Protein AF-A0A6L7N3T5-F1 (afdb_monomer)

Mean predicted aligned error: 6.21 Å

Sequence (125 aa):
MAGFTLLELLAALTIVAIVAAVAVPWYRDYMATAREGALGKRIAAMAIFQEETRLRTGSYGAGSWDPAAGEESLAAAIGWQPATDDGATFVVTAEADAWTVIATDASGATLCRVLPANDPCTQGE

Structure (mmCIF, N/CA/C/O backbone):
data_AF-A0A6L7N3T5-F1
#
_entry.id   AF-A0A6L7N3T5-F1
#
loop_
_atom_site.group_PDB
_atom_site.id
_atom_site.type_symbol
_atom_site.label_atom_id
_atom_site.label_alt_id
_atom_site.label_comp_id
_atom_site.label_asym_id
_atom_site.label_entity_id
_atom_site.label_seq_id
_atom_site.pdbx_PDB_ins_code
_atom_site.Cartn_x
_atom_site.Cartn_y
_atom_site.Cartn_z
_atom_site.occupancy
_atom_site.B_iso_or_equiv
_atom_site.auth_seq_id
_atom_site.auth_comp_id
_atom_site.auth_asym_id
_atom_site.auth_atom_id
_atom_site.pdbx_PDB_model_num
ATOM 1 N N . MET A 1 1 ? 35.670 17.271 -38.958 1.00 49.81 1 MET A N 1
ATOM 2 C CA . MET A 1 1 ? 34.666 16.836 -37.967 1.00 49.81 1 MET A CA 1
ATOM 3 C C . MET A 1 1 ? 34.358 15.380 -38.259 1.00 49.81 1 MET A C 1
ATOM 5 O O . MET A 1 1 ? 33.806 15.104 -39.314 1.00 49.81 1 MET A O 1
ATOM 9 N N . ALA A 1 2 ? 34.831 14.460 -37.417 1.00 65.00 2 ALA A N 1
ATOM 10 C CA . ALA A 1 2 ? 34.505 13.044 -37.553 1.00 65.00 2 ALA A CA 1
ATOM 11 C C . ALA A 1 2 ? 33.047 12.863 -37.114 1.00 65.00 2 ALA A C 1
ATOM 13 O O . ALA A 1 2 ? 32.716 13.111 -35.957 1.00 65.00 2 ALA A O 1
ATOM 14 N N . GLY A 1 3 ? 32.171 12.559 -38.068 1.00 71.31 3 GLY A N 1
ATOM 15 C CA . GLY A 1 3 ? 30.776 12.234 -37.802 1.00 71.31 3 GLY A CA 1
ATOM 16 C C . GLY A 1 3 ? 30.649 10.760 -37.433 1.00 71.31 3 GLY A C 1
ATOM 17 O O . GLY A 1 3 ? 31.343 9.924 -38.008 1.00 71.31 3 GLY A O 1
ATOM 18 N N . PHE A 1 4 ? 29.769 10.463 -36.479 1.00 78.12 4 PHE A N 1
ATOM 19 C CA . PHE A 1 4 ? 29.388 9.102 -36.105 1.00 78.12 4 PHE A CA 1
ATOM 20 C C . PHE A 1 4 ? 28.865 8.353 -37.337 1.00 78.12 4 PHE A C 1
ATOM 22 O O . PHE A 1 4 ? 28.083 8.912 -38.114 1.00 78.12 4 PHE A O 1
ATOM 29 N N . THR A 1 5 ? 29.284 7.105 -37.540 1.00 90.44 5 THR A N 1
ATOM 30 C CA . THR A 1 5 ? 28.771 6.304 -38.657 1.00 90.44 5 THR A CA 1
ATOM 31 C C . THR A 1 5 ? 27.378 5.755 -38.333 1.00 90.44 5 THR A C 1
ATOM 33 O O . THR A 1 5 ? 27.038 5.498 -37.177 1.00 90.44 5 THR A O 1
ATOM 36 N N . LEU A 1 6 ? 26.550 5.528 -39.361 1.00 90.50 6 LEU A N 1
ATOM 37 C CA . LEU A 1 6 ? 25.236 4.887 -39.187 1.00 90.50 6 LEU A CA 1
ATOM 38 C C . LEU A 1 6 ? 25.354 3.484 -38.569 1.00 90.50 6 LEU A C 1
ATOM 40 O O . LEU A 1 6 ? 24.482 3.060 -37.813 1.00 90.50 6 LEU A O 1
ATOM 44 N N . LEU A 1 7 ? 26.445 2.778 -38.871 1.00 90.50 7 LEU A N 1
ATOM 45 C CA . LEU A 1 7 ? 26.697 1.434 -38.363 1.00 90.50 7 LEU A CA 1
ATOM 46 C C . LEU A 1 7 ? 27.038 1.439 -36.866 1.00 90.50 7 LEU A C 1
ATOM 48 O O . LEU A 1 7 ? 26.541 0.588 -36.133 1.00 90.50 7 LEU A O 1
ATOM 52 N N . GLU A 1 8 ? 27.814 2.418 -36.393 1.00 91.69 8 GLU A N 1
ATOM 53 C CA . GLU A 1 8 ? 28.091 2.576 -34.959 1.00 91.69 8 GLU A CA 1
ATOM 54 C C . GLU A 1 8 ? 26.820 2.882 -34.166 1.00 91.69 8 GLU A C 1
ATOM 56 O O . GLU A 1 8 ? 26.611 2.305 -33.098 1.00 91.69 8 GLU A O 1
ATOM 61 N N . LEU A 1 9 ? 25.939 3.740 -34.693 1.00 91.75 9 LEU A N 1
ATOM 62 C CA . LEU A 1 9 ? 24.666 4.041 -34.037 1.00 91.75 9 LEU A CA 1
ATOM 63 C C . LEU A 1 9 ? 23.776 2.794 -33.947 1.00 91.75 9 LEU A C 1
ATOM 65 O O . LEU A 1 9 ? 23.174 2.539 -32.906 1.00 91.75 9 LEU A O 1
ATOM 69 N N . LEU A 1 10 ? 23.719 1.994 -35.015 1.00 93.75 10 LEU A N 1
ATOM 70 C CA . LEU A 1 10 ? 22.919 0.772 -35.051 1.00 93.75 10 LEU A CA 1
ATOM 71 C C . LEU A 1 10 ? 23.457 -0.298 -34.089 1.00 93.75 10 LEU A C 1
ATOM 73 O O . LEU A 1 10 ? 22.672 -0.928 -33.376 1.00 93.75 10 LEU A O 1
ATOM 77 N N . ALA A 1 11 ? 24.779 -0.474 -34.013 1.00 93.44 11 ALA A N 1
ATOM 78 C CA . ALA A 1 11 ? 25.396 -1.393 -33.060 1.00 93.44 11 ALA A CA 1
ATOM 79 C C . ALA A 1 11 ? 25.134 -0.959 -31.607 1.00 93.44 11 ALA A C 1
ATOM 81 O O 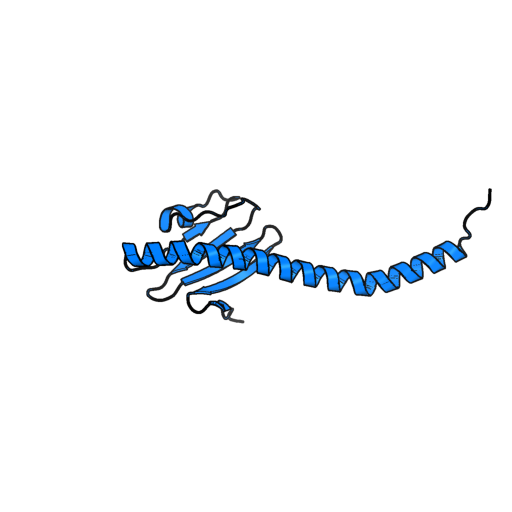. ALA A 1 11 ? 24.704 -1.775 -30.789 1.00 93.44 11 ALA A O 1
ATOM 82 N N . ALA A 1 12 ? 25.307 0.330 -31.296 1.00 95.00 12 ALA A N 1
ATOM 83 C CA . ALA A 1 12 ? 25.025 0.875 -29.969 1.00 95.00 12 ALA A CA 1
ATOM 84 C C . ALA A 1 12 ? 23.546 0.712 -29.577 1.00 95.00 12 ALA A C 1
ATOM 86 O O . ALA A 1 12 ? 23.246 0.240 -28.480 1.00 95.00 12 ALA A O 1
ATOM 87 N N . LEU A 1 13 ? 22.616 1.031 -30.484 1.00 94.44 13 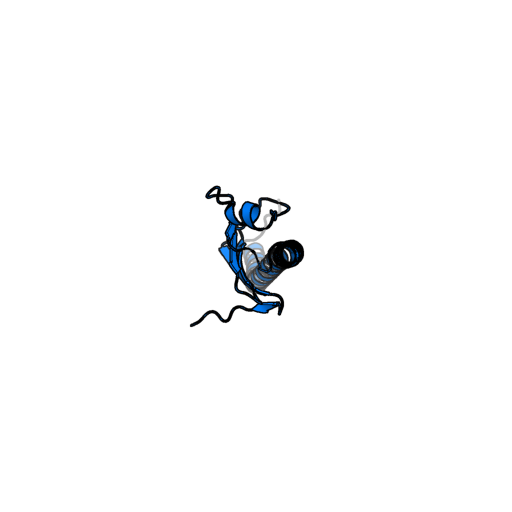LEU A N 1
ATOM 88 C CA . LEU A 1 13 ? 21.181 0.873 -30.245 1.00 94.44 13 LEU A CA 1
ATOM 89 C C . LEU A 1 13 ? 20.802 -0.590 -30.004 1.00 94.44 13 LEU A C 1
ATOM 91 O O . LEU A 1 13 ? 19.998 -0.875 -29.122 1.00 94.44 13 LEU A O 1
ATOM 95 N N . THR A 1 14 ? 21.400 -1.516 -30.756 1.00 96.62 14 THR A N 1
ATOM 96 C CA . THR A 1 14 ? 21.141 -2.953 -30.595 1.00 96.62 14 THR A CA 1
ATOM 97 C C . THR A 1 14 ? 21.526 -3.427 -29.195 1.00 96.62 14 THR A C 1
ATOM 99 O O . THR A 1 14 ? 20.756 -4.134 -28.549 1.00 96.62 14 THR A O 1
ATOM 102 N N . ILE A 1 15 ? 22.681 -2.988 -28.685 1.00 96.69 15 ILE A N 1
ATOM 103 C CA . ILE A 1 15 ? 23.123 -3.321 -27.325 1.00 96.69 15 ILE A CA 1
ATOM 104 C C . ILE A 1 15 ? 22.147 -2.749 -26.288 1.00 96.69 15 ILE A C 1
ATOM 106 O O . ILE A 1 15 ? 21.709 -3.471 -25.392 1.00 96.69 15 ILE A O 1
ATOM 110 N N . VAL A 1 16 ? 21.755 -1.477 -26.428 1.00 96.44 16 VAL A N 1
ATOM 111 C CA . VAL A 1 16 ? 20.791 -0.837 -25.517 1.00 96.44 16 VAL A CA 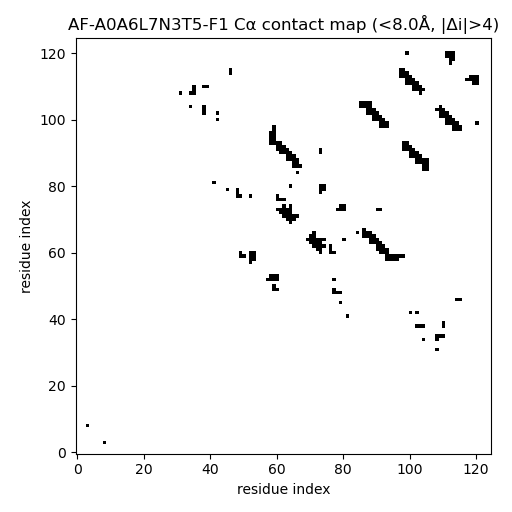1
ATOM 112 C C . VAL A 1 16 ? 19.441 -1.553 -25.543 1.00 96.44 16 VAL A C 1
ATOM 114 O O . VAL A 1 16 ? 18.857 -1.767 -24.485 1.00 96.44 16 VAL A O 1
ATOM 117 N N . ALA A 1 17 ? 18.962 -1.975 -26.715 1.00 96.44 17 ALA A N 1
ATOM 118 C CA . ALA A 1 17 ? 17.696 -2.690 -26.851 1.00 96.44 17 ALA A CA 1
ATOM 119 C C . ALA A 1 17 ? 17.710 -4.036 -26.109 1.00 96.44 17 ALA A C 1
ATOM 121 O O . ALA A 1 17 ? 16.756 -4.350 -25.398 1.00 96.44 17 ALA A O 1
ATOM 122 N N . ILE A 1 18 ? 18.804 -4.799 -26.215 1.00 96.50 18 ILE A N 1
ATOM 123 C CA . ILE A 1 18 ? 18.965 -6.078 -25.505 1.00 96.50 18 ILE A CA 1
ATOM 124 C C . ILE A 1 18 ? 18.967 -5.856 -23.987 1.00 96.50 18 ILE A C 1
ATOM 126 O O . ILE A 1 18 ? 18.269 -6.562 -23.260 1.00 96.50 18 ILE A O 1
ATOM 130 N N . VAL A 1 19 ? 19.705 -4.852 -23.501 1.00 96.94 19 VAL A N 1
ATOM 131 C CA . VAL A 1 19 ? 19.744 -4.526 -22.066 1.00 96.94 19 VAL A CA 1
ATOM 132 C C . VAL A 1 19 ? 18.372 -4.065 -21.573 1.00 96.94 19 VAL A C 1
ATOM 134 O O . VAL A 1 19 ? 17.897 -4.540 -20.542 1.00 96.94 19 VAL A O 1
ATOM 137 N N . ALA A 1 20 ? 17.703 -3.179 -22.314 1.00 95.25 20 ALA A N 1
ATOM 138 C CA . ALA A 1 20 ? 16.391 -2.653 -21.951 1.00 95.25 20 ALA A CA 1
ATOM 139 C C . ALA A 1 20 ? 15.325 -3.756 -21.875 1.00 95.25 20 ALA A C 1
ATOM 141 O O . ALA A 1 20 ? 14.485 -3.723 -20.977 1.00 95.25 20 ALA A O 1
ATOM 142 N N . ALA A 1 21 ? 15.391 -4.757 -22.759 1.00 95.00 21 ALA A N 1
ATOM 143 C CA . ALA A 1 21 ? 14.459 -5.882 -22.761 1.00 95.00 21 ALA A CA 1
ATOM 144 C C . ALA A 1 21 ? 14.455 -6.664 -21.434 1.00 95.00 21 ALA A C 1
ATOM 146 O O . ALA A 1 21 ? 13.404 -7.145 -21.019 1.00 95.00 21 ALA A O 1
ATOM 147 N N . VAL A 1 22 ? 15.599 -6.753 -20.746 1.00 94.25 22 VAL A N 1
ATOM 148 C CA . VAL A 1 22 ? 15.716 -7.425 -19.438 1.00 94.25 22 VAL A CA 1
ATOM 149 C C . VAL A 1 22 ? 15.538 -6.443 -18.277 1.00 94.25 22 VAL A C 1
ATOM 151 O O . VAL A 1 22 ? 14.876 -6.755 -17.290 1.00 94.25 22 VAL A O 1
ATOM 154 N N . ALA A 1 23 ? 16.099 -5.239 -18.386 1.00 92.75 23 ALA A N 1
ATOM 155 C CA . ALA A 1 23 ? 16.095 -4.264 -17.299 1.00 92.75 23 ALA A CA 1
ATOM 156 C C . ALA A 1 23 ? 14.694 -3.707 -16.994 1.00 92.75 23 ALA A C 1
ATOM 158 O O . ALA A 1 23 ? 14.358 -3.495 -15.831 1.00 92.75 23 ALA A O 1
ATOM 159 N N . VAL A 1 24 ? 13.867 -3.479 -18.021 1.00 92.06 24 VAL A N 1
ATOM 160 C CA . VAL A 1 24 ? 12.526 -2.897 -17.856 1.00 92.06 24 VAL A CA 1
ATOM 161 C C . VAL A 1 24 ? 11.580 -3.784 -17.034 1.00 92.06 24 VAL A C 1
ATOM 163 O O . VAL A 1 24 ? 11.010 -3.255 -16.078 1.00 92.06 24 VAL A O 1
ATOM 166 N N . PRO A 1 25 ? 11.371 -5.083 -17.342 1.00 91.88 25 PRO A N 1
ATOM 167 C CA . PRO A 1 25 ? 10.496 -5.923 -16.522 1.00 91.88 25 PRO A CA 1
ATOM 168 C C . PRO A 1 25 ? 11.015 -6.046 -15.084 1.00 91.88 25 PRO A C 1
ATOM 170 O O . PRO A 1 25 ? 10.251 -5.841 -14.149 1.00 91.88 25 PRO A O 1
ATOM 173 N N . TRP A 1 26 ? 12.326 -6.230 -14.899 1.00 92.69 26 TRP A N 1
ATOM 17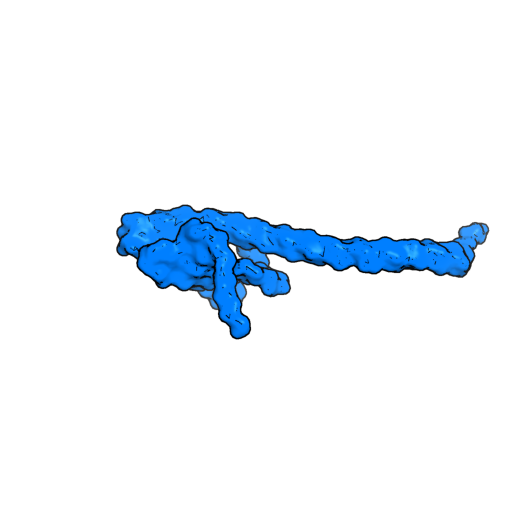4 C CA . TRP A 1 26 ? 12.919 -6.337 -13.563 1.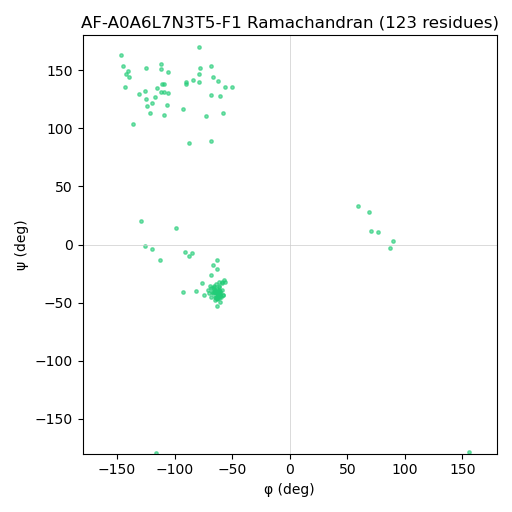00 92.69 26 TRP A CA 1
ATOM 175 C C . TRP A 1 26 ? 12.698 -5.084 -12.704 1.00 92.69 26 TRP A C 1
ATOM 177 O O . TRP A 1 26 ? 12.338 -5.172 -11.530 1.00 92.69 26 TRP A O 1
ATOM 187 N N . TYR A 1 27 ? 12.862 -3.899 -13.293 1.00 91.50 27 TYR A N 1
ATOM 188 C CA . TYR A 1 27 ? 12.611 -2.644 -12.593 1.00 91.50 27 TYR A CA 1
ATOM 189 C C . TYR A 1 27 ? 11.132 -2.460 -12.219 1.00 91.50 27 TYR A C 1
ATOM 191 O O . TYR A 1 27 ? 10.831 -1.931 -11.148 1.00 91.50 27 TYR A O 1
ATOM 199 N N . ARG A 1 28 ? 10.202 -2.904 -13.078 1.00 89.81 28 ARG A N 1
ATOM 200 C CA . ARG A 1 28 ? 8.758 -2.855 -12.791 1.00 89.81 28 ARG A CA 1
ATOM 201 C C . ARG A 1 28 ? 8.401 -3.732 -11.594 1.00 89.81 28 ARG A C 1
ATOM 203 O O . ARG A 1 28 ? 7.712 -3.249 -10.699 1.00 89.81 28 ARG A O 1
ATOM 210 N N . ASP A 1 29 ? 8.928 -4.951 -11.542 1.00 88.25 29 ASP A N 1
ATOM 211 C CA . ASP A 1 29 ? 8.688 -5.885 -10.435 1.00 88.25 29 ASP A CA 1
ATOM 212 C C . ASP A 1 29 ? 9.267 -5.356 -9.114 1.00 88.25 29 ASP A C 1
ATOM 214 O O . ASP A 1 29 ? 8.622 -5.412 -8.062 1.00 88.25 29 ASP A O 1
ATOM 218 N N . TYR A 1 30 ? 10.465 -4.760 -9.170 1.00 90.12 30 TYR A N 1
ATOM 219 C CA . TYR A 1 30 ? 11.069 -4.098 -8.014 1.00 90.12 30 TYR A CA 1
ATOM 220 C C . TYR A 1 30 ? 10.195 -2.949 -7.495 1.00 90.12 30 TYR A C 1
ATOM 222 O O . TYR A 1 30 ? 9.957 -2.842 -6.291 1.00 90.12 30 TYR A O 1
ATOM 230 N N . MET A 1 31 ? 9.678 -2.105 -8.392 1.00 91.81 31 MET A N 1
ATOM 231 C CA . MET A 1 31 ? 8.798 -1.000 -8.011 1.00 91.81 31 MET A CA 1
ATOM 232 C C . MET A 1 31 ? 7.459 -1.478 -7.446 1.00 91.81 31 MET A C 1
ATOM 234 O O . MET A 1 31 ? 6.979 -0.884 -6.481 1.00 91.81 31 MET A O 1
ATOM 238 N N . ALA A 1 32 ? 6.880 -2.553 -7.985 1.00 89.69 32 ALA A N 1
ATOM 239 C CA . ALA A 1 32 ? 5.673 -3.164 -7.430 1.00 89.69 32 ALA A CA 1
ATOM 240 C C . ALA A 1 32 ? 5.908 -3.646 -5.988 1.00 89.69 32 ALA A C 1
ATOM 242 O O . ALA A 1 32 ? 5.190 -3.247 -5.073 1.00 89.69 32 ALA A O 1
ATOM 243 N N . THR A 1 33 ? 6.999 -4.383 -5.761 1.00 90.25 33 THR A N 1
ATOM 244 C CA . THR A 1 33 ? 7.381 -4.865 -4.422 1.00 90.25 33 THR A CA 1
ATOM 245 C C . THR A 1 33 ? 7.632 -3.707 -3.449 1.00 90.25 33 THR A C 1
ATOM 247 O O . THR A 1 33 ? 7.238 -3.759 -2.283 1.00 90.25 33 THR A O 1
ATOM 250 N N . ALA A 1 34 ? 8.274 -2.629 -3.910 1.00 91.31 34 ALA A N 1
ATOM 251 C CA . ALA A 1 34 ? 8.527 -1.448 -3.089 1.00 91.31 34 ALA A CA 1
ATOM 252 C C . ALA A 1 34 ? 7.226 -0.734 -2.675 1.00 91.31 34 ALA A C 1
ATOM 254 O O . ALA A 1 34 ? 7.109 -0.309 -1.522 1.00 91.31 34 ALA A O 1
ATOM 255 N N . ARG A 1 35 ? 6.246 -0.633 -3.585 1.00 91.44 35 ARG A N 1
ATOM 256 C CA . ARG A 1 35 ? 4.914 -0.060 -3.317 1.00 91.44 35 ARG A CA 1
ATOM 257 C C . ARG A 1 35 ? 4.138 -0.898 -2.309 1.00 91.44 35 ARG A C 1
ATOM 259 O O . ARG A 1 35 ? 3.663 -0.357 -1.312 1.00 91.44 35 ARG A O 1
ATOM 266 N N . GLU A 1 36 ? 4.102 -2.216 -2.490 1.00 91.75 36 GLU A N 1
ATOM 267 C CA . GLU A 1 36 ? 3.506 -3.132 -1.511 1.00 91.75 36 GLU A CA 1
ATOM 268 C C . GLU A 1 36 ? 4.180 -3.009 -0.139 1.00 91.75 36 GLU A C 1
ATOM 270 O O . GLU A 1 36 ? 3.507 -2.908 0.884 1.00 91.75 36 GLU A O 1
ATOM 275 N N . GLY A 1 37 ? 5.513 -2.931 -0.095 1.00 92.25 37 GLY A N 1
ATOM 276 C CA . GLY A 1 37 ? 6.253 -2.714 1.148 1.00 92.25 37 GLY A CA 1
ATOM 277 C C . GLY A 1 37 ? 5.914 -1.383 1.831 1.00 92.25 37 GLY A C 1
ATOM 278 O O . GLY A 1 37 ? 5.853 -1.317 3.061 1.00 92.25 37 GLY A O 1
ATOM 279 N N . ALA A 1 38 ? 5.667 -0.321 1.060 1.00 92.44 38 ALA A N 1
ATOM 280 C CA . ALA A 1 38 ? 5.235 0.970 1.590 1.00 92.44 38 ALA A CA 1
ATOM 281 C C . ALA A 1 38 ? 3.815 0.905 2.180 1.00 92.44 38 ALA A C 1
ATOM 283 O O . ALA A 1 38 ? 3.603 1.368 3.304 1.00 92.44 38 ALA A O 1
ATOM 284 N N . LEU A 1 39 ? 2.867 0.272 1.478 1.00 93.50 39 LEU A N 1
ATOM 285 C CA . LEU A 1 39 ? 1.510 0.037 1.983 1.00 93.50 39 LEU A CA 1
ATOM 286 C C . LEU A 1 39 ? 1.528 -0.835 3.246 1.00 93.50 39 LEU A C 1
ATOM 288 O O . LEU A 1 39 ? 0.894 -0.495 4.244 1.00 93.50 39 LEU A O 1
ATOM 292 N N . GLY A 1 40 ? 2.330 -1.902 3.254 1.00 93.38 40 GLY A N 1
ATOM 293 C CA . GLY A 1 40 ? 2.474 -2.803 4.398 1.00 93.38 40 GLY A CA 1
ATOM 294 C C . GLY A 1 40 ? 2.963 -2.094 5.662 1.00 93.38 40 GLY A C 1
ATOM 295 O O . GLY A 1 40 ? 2.439 -2.338 6.747 1.00 93.38 40 GLY A O 1
ATOM 296 N N . LYS A 1 41 ? 3.903 -1.146 5.542 1.00 93.00 41 LYS A N 1
ATOM 297 C CA . LYS A 1 41 ? 4.356 -0.322 6.680 1.00 93.00 41 LYS A CA 1
ATOM 298 C C . LYS A 1 41 ? 3.236 0.543 7.261 1.00 93.00 41 LYS A C 1
ATOM 300 O O . LYS A 1 41 ? 3.161 0.706 8.476 1.00 93.00 41 LYS A O 1
ATOM 305 N N . ARG A 1 42 ? 2.363 1.089 6.410 1.00 93.00 42 ARG A N 1
ATOM 306 C CA . ARG A 1 42 ? 1.221 1.917 6.836 1.00 93.00 42 ARG A CA 1
ATOM 307 C C . ARG A 1 42 ? 0.161 1.077 7.537 1.00 93.00 42 ARG A C 1
ATOM 309 O O . ARG A 1 42 ? -0.328 1.486 8.584 1.00 93.00 42 ARG A O 1
ATOM 316 N N . ILE A 1 43 ? -0.122 -0.114 7.011 1.00 94.06 43 ILE A N 1
ATOM 317 C CA . ILE A 1 43 ? -1.006 -1.096 7.651 1.00 94.06 43 ILE A CA 1
ATOM 318 C C . ILE A 1 43 ? -0.449 -1.516 9.020 1.00 94.06 43 ILE A C 1
ATOM 320 O O . ILE A 1 43 ? -1.182 -1.530 10.006 1.00 94.06 43 ILE A O 1
ATOM 324 N N . ALA A 1 44 ? 0.855 -1.787 9.116 1.00 93.31 44 ALA A N 1
ATOM 325 C CA . ALA A 1 44 ? 1.493 -2.128 10.387 1.00 93.31 44 ALA A CA 1
ATOM 326 C C . ALA A 1 44 ? 1.395 -0.986 11.415 1.00 93.31 44 ALA A C 1
ATOM 328 O O . ALA A 1 44 ? 1.132 -1.237 12.588 1.00 93.31 44 ALA A O 1
ATOM 329 N N . ALA A 1 45 ? 1.550 0.270 10.983 1.00 93.00 45 ALA A N 1
ATOM 330 C CA . ALA A 1 45 ? 1.331 1.425 11.852 1.00 93.00 45 ALA A CA 1
ATOM 331 C C . ALA A 1 45 ? -0.141 1.548 12.292 1.00 93.00 45 ALA A C 1
ATOM 333 O O . ALA A 1 45 ? -0.408 1.839 13.455 1.00 93.00 45 ALA A O 1
ATOM 334 N N . MET A 1 46 ? -1.093 1.283 11.390 1.00 94.56 46 MET A N 1
ATOM 335 C CA . MET A 1 46 ? -2.533 1.289 11.677 1.00 94.56 46 MET A CA 1
ATOM 336 C C . MET A 1 46 ? -2.928 0.250 12.735 1.00 94.56 46 MET A C 1
ATOM 338 O O . MET A 1 46 ? -3.820 0.512 13.539 1.00 94.56 46 MET A O 1
ATOM 342 N N . ALA A 1 47 ? -2.238 -0.893 12.790 1.00 94.38 47 ALA A N 1
ATOM 343 C CA . ALA A 1 47 ? -2.522 -1.951 13.759 1.00 94.38 47 ALA A CA 1
ATOM 344 C C . ALA A 1 47 ? -2.465 -1.476 15.219 1.00 94.38 47 ALA A C 1
ATOM 346 O O . ALA A 1 47 ? -3.242 -1.947 16.045 1.00 94.38 47 ALA A O 1
ATOM 347 N N . ILE A 1 48 ? -1.603 -0.502 15.528 1.00 94.12 48 ILE A N 1
ATOM 348 C CA . ILE A 1 48 ? -1.499 0.083 16.871 1.00 94.12 48 ILE A CA 1
ATOM 349 C C . ILE A 1 48 ? -2.795 0.824 17.243 1.00 94.12 48 ILE A C 1
ATOM 351 O O . ILE A 1 48 ? -3.329 0.623 18.330 1.00 94.12 48 ILE A O 1
ATOM 355 N N . PHE A 1 49 ? -3.336 1.630 16.325 1.00 95.12 49 PHE A N 1
ATOM 356 C CA . PHE A 1 49 ? -4.575 2.394 16.532 1.00 95.12 49 PHE A CA 1
ATOM 357 C C . PHE A 1 49 ? -5.807 1.489 16.606 1.00 95.12 49 PHE A C 1
ATOM 359 O O . PHE A 1 49 ? -6.737 1.735 17.377 1.00 95.12 49 PHE A O 1
ATOM 366 N N . GLN A 1 50 ? -5.800 0.418 15.814 1.00 95.44 50 GLN A N 1
ATOM 367 C CA . GLN A 1 50 ? -6.830 -0.611 15.857 1.00 95.44 50 GLN A CA 1
ATOM 368 C C . GLN A 1 50 ? -6.855 -1.319 17.211 1.00 95.44 50 GLN A C 1
ATOM 370 O O . GLN A 1 50 ? -7.921 -1.459 17.809 1.00 95.44 50 GLN A O 1
ATOM 375 N N . GLU A 1 51 ? -5.691 -1.701 17.738 1.00 94.88 51 GLU A N 1
ATOM 376 C CA . GLU A 1 51 ? -5.608 -2.350 19.046 1.00 94.88 51 GLU A CA 1
ATOM 377 C C . GLU A 1 51 ? -5.996 -1.401 20.185 1.00 94.88 51 GLU A C 1
ATOM 379 O O . GLU A 1 51 ? -6.762 -1.779 21.067 1.00 94.88 51 GLU A O 1
ATOM 384 N N . GLU A 1 52 ? -5.570 -0.136 20.138 1.00 94.81 52 GLU A N 1
ATOM 385 C CA . GLU A 1 52 ? -6.022 0.875 21.100 1.00 94.81 52 GLU A CA 1
ATOM 386 C C . GLU A 1 52 ? -7.553 1.029 21.086 1.00 94.81 52 GLU A C 1
ATOM 388 O O . GLU A 1 52 ? -8.201 1.079 22.136 1.00 94.81 52 GLU A O 1
ATOM 393 N N . THR A 1 53 ? -8.151 1.055 19.891 1.00 94.38 53 THR A N 1
ATOM 394 C CA . THR A 1 53 ? -9.606 1.153 19.734 1.00 94.38 53 THR A CA 1
ATOM 395 C C . THR A 1 53 ? -10.313 -0.084 20.278 1.00 94.38 53 THR A C 1
ATOM 397 O O . THR A 1 53 ? -11.312 0.060 20.992 1.00 94.38 53 THR A O 1
ATOM 400 N N . ARG A 1 54 ? -9.768 -1.283 20.040 1.00 94.25 54 ARG A N 1
ATOM 401 C CA . ARG A 1 54 ? -10.290 -2.534 20.604 1.00 94.25 54 ARG A CA 1
ATOM 402 C C . ARG A 1 54 ? -10.228 -2.542 22.125 1.00 94.25 54 ARG A C 1
ATOM 404 O O . ARG A 1 54 ? -11.213 -2.907 22.758 1.00 94.25 54 ARG A O 1
ATOM 411 N N . LEU A 1 55 ? -9.130 -2.083 22.722 1.00 94.12 55 LEU A N 1
ATOM 412 C CA . LEU A 1 55 ? -8.998 -1.992 24.180 1.00 94.12 55 LEU A CA 1
ATOM 413 C C . LEU A 1 55 ? -9.990 -0.993 24.799 1.00 94.12 55 LEU A C 1
ATOM 415 O O . LEU A 1 55 ? -10.470 -1.214 25.909 1.00 94.12 55 LEU A O 1
ATOM 419 N N . ARG A 1 56 ? -10.314 0.097 24.092 1.00 93.38 56 ARG A N 1
ATOM 420 C CA . ARG A 1 56 ? -11.239 1.139 24.570 1.00 93.38 56 ARG A CA 1
ATOM 421 C C . ARG A 1 56 ? -12.715 0.785 24.380 1.00 93.38 56 ARG A C 1
ATOM 423 O O . ARG A 1 56 ? -13.532 1.130 25.228 1.00 93.38 56 ARG A O 1
ATOM 430 N N . THR A 1 57 ? -13.063 0.169 23.254 1.00 91.06 57 THR A N 1
ATOM 431 C CA . THR A 1 57 ? -14.462 -0.020 22.819 1.00 91.06 57 THR A CA 1
ATOM 432 C C . THR A 1 57 ? -14.913 -1.480 22.814 1.00 91.06 57 THR A C 1
ATOM 434 O O . THR A 1 57 ? -16.110 -1.745 22.755 1.00 91.06 57 THR A O 1
A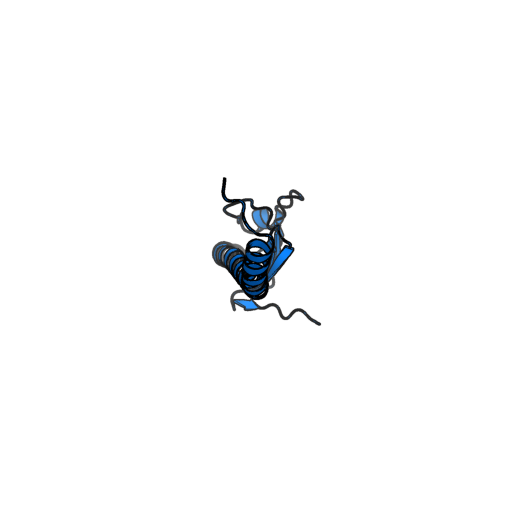TOM 437 N N . GLY A 1 58 ? -13.976 -2.426 22.915 1.00 90.50 58 GLY A N 1
ATOM 438 C CA . GLY A 1 58 ? -14.222 -3.865 22.816 1.00 90.50 58 GLY A CA 1
ATOM 439 C C . GLY A 1 58 ? -14.200 -4.414 21.384 1.00 90.50 58 GLY A C 1
ATOM 440 O O . GLY A 1 58 ? -14.327 -5.622 21.211 1.00 90.50 58 GLY A O 1
ATOM 441 N N . SER A 1 59 ? -14.024 -3.566 20.365 1.00 91.56 59 SER A N 1
ATOM 442 C CA . SER A 1 59 ? -14.055 -3.950 18.946 1.00 91.56 59 SER A CA 1
ATOM 443 C C . SER A 1 59 ? -13.058 -3.153 18.105 1.00 91.56 59 SER A C 1
ATOM 445 O O . SER A 1 59 ? -12.736 -2.012 18.435 1.00 91.56 59 SER A O 1
ATOM 447 N N . TYR A 1 60 ? -12.607 -3.725 16.988 1.00 95.19 60 TYR A N 1
ATOM 448 C CA . TYR A 1 60 ? -11.856 -2.984 15.972 1.00 95.19 60 TYR A CA 1
ATOM 449 C C . TYR A 1 60 ? -12.745 -1.951 15.263 1.00 95.19 60 TYR A C 1
ATOM 451 O O . TYR A 1 60 ? -13.965 -2.109 15.184 1.00 95.19 60 TYR A O 1
ATOM 459 N N . GLY A 1 61 ? -12.137 -0.882 14.748 1.00 94.69 61 GLY A N 1
ATOM 460 C CA . GLY A 1 61 ? -12.846 0.140 13.984 1.00 94.69 61 GLY A CA 1
ATOM 461 C C . GLY A 1 61 ? -12.865 -0.175 12.490 1.00 94.69 61 GLY A C 1
ATOM 462 O O . GLY A 1 61 ? -11.868 -0.618 11.921 1.00 94.69 61 GLY A O 1
ATOM 463 N N . ALA A 1 62 ? -14.001 0.083 11.851 1.00 95.56 62 ALA A N 1
ATOM 464 C CA . ALA A 1 62 ? -14.180 -0.015 10.406 1.00 95.56 62 ALA A CA 1
ATOM 465 C C . ALA A 1 62 ? -14.384 1.376 9.801 1.00 95.56 62 ALA A C 1
ATOM 467 O O . ALA A 1 62 ? -14.844 2.296 10.477 1.00 95.56 62 ALA A O 1
ATOM 468 N N . GLY A 1 63 ? -14.066 1.513 8.521 1.00 95.69 63 GLY A N 1
ATOM 469 C CA . GLY A 1 63 ? -14.215 2.765 7.793 1.00 95.69 63 GLY A CA 1
ATOM 470 C C . GLY A 1 63 ? -13.274 2.839 6.606 1.00 95.69 63 GLY A C 1
ATOM 471 O O . GLY A 1 63 ? -12.501 1.917 6.336 1.00 95.69 63 GLY A O 1
ATOM 472 N N . SER A 1 64 ? -13.327 3.960 5.908 1.00 95.81 64 SER A N 1
ATOM 473 C CA . SER A 1 64 ? -12.475 4.243 4.763 1.00 95.81 64 SER A CA 1
ATOM 474 C C . SER A 1 64 ? -11.704 5.544 4.936 1.00 95.81 64 SER A C 1
ATOM 476 O O . SER A 1 64 ? -12.126 6.461 5.639 1.00 95.81 64 SER A O 1
ATOM 478 N N . TRP A 1 65 ? -10.543 5.584 4.296 1.00 95.19 65 TRP A N 1
ATOM 479 C CA . TRP A 1 65 ? -9.748 6.774 4.060 1.00 95.19 65 TRP A CA 1
ATOM 480 C C . TRP A 1 65 ? -9.567 6.919 2.551 1.00 95.19 65 TRP A C 1
ATOM 482 O O . TRP A 1 65 ? -8.903 6.083 1.933 1.00 95.19 65 TRP A O 1
ATOM 492 N N . ASP A 1 66 ? -10.149 7.957 1.964 1.00 94.00 66 ASP A N 1
ATOM 493 C CA . ASP A 1 66 ? -9.920 8.351 0.576 1.00 94.00 66 ASP A CA 1
ATOM 494 C C . ASP A 1 66 ? -9.755 9.880 0.514 1.00 94.00 66 ASP A C 1
ATOM 496 O O . ASP A 1 66 ? -10.745 10.614 0.603 1.00 94.00 66 ASP A O 1
ATOM 500 N N . PRO A 1 67 ? -8.515 10.378 0.356 1.00 89.62 67 PRO A N 1
ATOM 501 C CA . PRO A 1 67 ? -8.245 11.812 0.332 1.00 89.62 67 PRO A CA 1
ATOM 502 C C . PRO A 1 67 ? -8.815 12.495 -0.921 1.00 89.62 67 PRO A C 1
ATOM 504 O O . PRO A 1 67 ? -9.149 13.677 -0.877 1.00 89.62 67 PRO A O 1
ATOM 507 N N . ALA A 1 68 ? -8.974 11.770 -2.035 1.00 89.19 68 ALA A N 1
ATOM 508 C CA . ALA A 1 68 ? -9.530 12.325 -3.268 1.00 89.19 68 ALA A CA 1
ATOM 509 C C . ALA A 1 68 ? -11.055 12.491 -3.181 1.00 89.19 68 ALA A C 1
ATOM 511 O O . ALA A 1 68 ? -11.604 13.438 -3.747 1.00 89.19 68 ALA A O 1
ATOM 512 N N . ALA A 1 69 ? -11.729 11.591 -2.460 1.00 89.94 69 ALA A N 1
ATOM 513 C CA . ALA A 1 69 ? -13.160 11.679 -2.182 1.00 89.94 69 ALA A CA 1
ATOM 514 C C . ALA A 1 69 ? -13.499 12.509 -0.926 1.00 89.94 69 ALA A C 1
ATOM 516 O O . ALA A 1 69 ? -14.670 12.820 -0.710 1.00 89.94 69 ALA A O 1
ATOM 517 N N . GLY A 1 70 ? -12.503 12.881 -0.110 1.00 89.88 70 GLY A N 1
ATOM 518 C CA . GLY A 1 70 ? -12.715 13.538 1.186 1.00 89.88 70 GLY A CA 1
ATOM 519 C C . GLY A 1 70 ? -13.352 12.615 2.231 1.00 89.88 70 GLY A C 1
ATOM 520 O O . GLY A 1 70 ? -14.088 13.074 3.102 1.00 89.88 70 GLY A O 1
ATOM 521 N N . GLU A 1 71 ? -13.122 11.309 2.110 1.00 92.88 71 GLU A N 1
ATOM 522 C CA . GLU A 1 71 ? -13.678 10.281 2.984 1.00 92.88 71 GLU A CA 1
ATOM 523 C C . GLU A 1 71 ? -12.697 9.985 4.122 1.00 92.88 71 GLU A C 1
ATOM 525 O O . GLU A 1 71 ? -11.592 9.498 3.892 1.00 92.88 71 GLU A O 1
ATOM 530 N N . GLU A 1 72 ? -13.109 10.264 5.358 1.00 94.31 72 GLU A N 1
ATOM 531 C CA . GLU A 1 72 ? -12.257 10.156 6.551 1.00 94.31 72 GLU A CA 1
ATOM 532 C C . GLU A 1 72 ? -12.918 9.336 7.676 1.00 94.31 72 GLU A C 1
ATOM 534 O O . GLU A 1 72 ? -12.539 9.447 8.846 1.00 94.31 72 GLU A O 1
ATOM 539 N N . SER A 1 73 ? -13.917 8.497 7.366 1.00 95.44 73 SER A N 1
ATOM 540 C CA . SER A 1 73 ? -14.612 7.689 8.383 1.00 95.44 73 SER A CA 1
ATOM 541 C C . SER A 1 73 ? -13.672 6.788 9.181 1.00 95.44 73 SER A C 1
ATOM 543 O O . SER A 1 73 ? -13.909 6.570 10.369 1.00 95.44 73 SER A O 1
ATOM 545 N N . LEU A 1 74 ? -12.571 6.319 8.586 1.00 94.50 74 LEU A N 1
ATOM 546 C CA . LEU A 1 74 ? -11.551 5.567 9.315 1.00 94.50 74 LEU A CA 1
ATOM 547 C C . LEU A 1 74 ? -10.842 6.431 10.370 1.00 94.50 74 LEU A C 1
ATOM 549 O O . LEU A 1 74 ? -10.630 5.978 11.496 1.00 94.50 74 LEU A O 1
ATOM 553 N N . ALA A 1 75 ? -10.522 7.686 10.047 1.00 94.19 75 ALA A N 1
ATOM 554 C CA . ALA A 1 75 ? -9.921 8.612 11.003 1.00 94.19 75 ALA A CA 1
ATOM 555 C C . ALA A 1 75 ? -10.887 8.923 12.152 1.00 94.19 75 ALA A C 1
ATOM 557 O O . ALA A 1 75 ? -10.480 8.936 13.311 1.00 94.19 75 ALA A O 1
ATOM 558 N N . ALA A 1 76 ? -12.180 9.078 11.860 1.00 93.31 76 ALA A N 1
ATOM 559 C CA . ALA A 1 76 ? -13.202 9.232 12.892 1.00 93.31 76 ALA A CA 1
ATOM 560 C C . ALA A 1 76 ? -13.370 7.968 13.761 1.00 93.31 76 ALA A C 1
ATOM 562 O O . ALA A 1 76 ? -13.609 8.081 14.963 1.00 93.31 76 ALA A O 1
ATOM 563 N N . ALA A 1 77 ? -13.232 6.773 13.177 1.00 93.62 77 ALA A N 1
ATOM 564 C CA . ALA A 1 77 ? -13.422 5.502 13.873 1.00 93.62 77 ALA A CA 1
ATOM 565 C C . ALA A 1 77 ? -12.265 5.143 14.819 1.00 93.62 77 ALA A C 1
ATOM 567 O O . ALA A 1 77 ? -12.509 4.688 15.938 1.00 93.62 77 ALA A O 1
ATOM 568 N N . ILE A 1 78 ? -11.013 5.329 14.381 1.00 95.12 78 ILE A N 1
ATOM 569 C CA . ILE A 1 78 ? -9.824 4.860 15.121 1.00 95.12 78 ILE A CA 1
ATOM 570 C C . ILE A 1 78 ? -8.779 5.947 15.402 1.00 95.12 78 ILE A C 1
ATOM 572 O O . ILE A 1 78 ? -7.754 5.659 16.013 1.00 95.12 78 ILE A O 1
ATOM 576 N N . GLY A 1 79 ? -8.993 7.189 14.960 1.00 93.00 79 GLY A N 1
ATOM 577 C CA . GLY A 1 79 ? -8.022 8.281 15.116 1.00 93.00 79 GLY A CA 1
ATOM 578 C C . GLY A 1 79 ? -6.773 8.140 14.241 1.00 93.00 79 GLY A C 1
ATOM 579 O O . GLY A 1 79 ? -5.788 8.845 14.456 1.00 93.00 79 GLY A O 1
ATOM 580 N N . TRP A 1 80 ? -6.784 7.219 13.275 1.00 94.56 80 TRP A N 1
ATOM 581 C CA . TRP A 1 80 ? -5.660 6.976 12.379 1.00 94.56 80 TRP A CA 1
ATOM 582 C C . TRP A 1 80 ? -5.752 7.844 11.127 1.00 94.56 80 TRP A C 1
ATOM 584 O O . TRP A 1 80 ? -6.801 7.935 10.497 1.00 94.56 80 TRP A O 1
ATOM 594 N N . GLN A 1 81 ? -4.613 8.393 10.721 1.00 90.56 81 GLN A N 1
ATOM 595 C CA . GLN A 1 81 ? -4.420 9.045 9.432 1.00 90.56 81 GLN A CA 1
ATOM 596 C C . GLN A 1 81 ? -3.035 8.673 8.889 1.00 90.56 81 GLN A C 1
ATOM 598 O O . GLN A 1 81 ? -2.103 8.446 9.675 1.00 90.56 81 GLN A O 1
ATOM 603 N N . PRO A 1 82 ? -2.853 8.593 7.564 1.00 88.12 82 PRO A N 1
ATOM 604 C CA . PRO A 1 82 ? -1.539 8.349 6.997 1.00 88.12 82 PRO A CA 1
ATOM 605 C C . PRO A 1 82 ? -0.594 9.531 7.255 1.00 88.12 82 PRO A C 1
ATOM 607 O O . PRO A 1 82 ? -0.987 10.690 7.211 1.00 88.12 82 PRO A O 1
ATOM 610 N N . ALA A 1 83 ? 0.691 9.241 7.481 1.00 85.50 83 ALA A N 1
ATOM 611 C CA . ALA A 1 83 ? 1.708 10.270 7.731 1.00 85.50 83 ALA A CA 1
ATOM 612 C C . ALA A 1 83 ? 1.987 11.175 6.515 1.00 85.50 83 ALA A C 1
ATOM 614 O O . ALA A 1 83 ? 2.613 12.226 6.639 1.00 85.50 83 ALA A O 1
ATOM 615 N N . THR A 1 84 ? 1.588 10.746 5.322 1.00 84.69 84 THR A N 1
ATOM 616 C CA . THR A 1 84 ? 1.716 11.509 4.083 1.00 84.69 84 THR A CA 1
ATOM 617 C C . THR A 1 84 ? 0.492 11.233 3.233 1.00 84.69 84 THR A C 1
ATOM 619 O O . THR A 1 84 ? 0.084 10.077 3.101 1.00 84.69 84 THR A O 1
ATOM 622 N N . ASP A 1 85 ? -0.072 12.294 2.666 1.00 82.31 85 ASP A N 1
ATOM 623 C CA . ASP A 1 85 ? -1.150 12.197 1.695 1.00 82.31 85 ASP A CA 1
ATOM 624 C C . ASP A 1 85 ? -0.556 12.047 0.290 1.00 82.31 85 ASP A C 1
ATOM 626 O O . ASP A 1 85 ? -0.238 13.015 -0.400 1.00 82.31 85 ASP A O 1
ATOM 630 N N . ASP A 1 86 ? -0.289 10.797 -0.077 1.00 86.62 86 ASP A N 1
ATOM 631 C CA . ASP A 1 86 ? 0.251 10.389 -1.373 1.00 86.62 86 ASP A CA 1
ATOM 632 C C . ASP A 1 86 ? -0.838 9.881 -2.331 1.00 86.62 86 ASP A C 1
ATOM 634 O O . ASP A 1 86 ? -0.522 9.257 -3.344 1.00 86.62 86 ASP A O 1
ATOM 638 N N . GLY A 1 87 ? -2.115 10.128 -2.010 1.00 89.19 87 GLY A N 1
ATOM 639 C CA . GLY A 1 87 ? -3.261 9.652 -2.784 1.00 89.19 87 GLY A CA 1
ATOM 640 C C . GLY A 1 87 ? -3.595 8.172 -2.587 1.00 89.19 87 GLY A C 1
ATOM 641 O O . GLY A 1 87 ? -4.383 7.628 -3.355 1.00 89.19 87 GLY A O 1
ATOM 642 N N . ALA A 1 88 ? -3.004 7.494 -1.597 1.00 93.25 88 ALA A N 1
ATOM 643 C CA . ALA A 1 88 ? -3.386 6.122 -1.282 1.00 93.25 88 ALA A CA 1
ATOM 644 C C . ALA A 1 88 ? -4.684 6.051 -0.464 1.00 93.25 88 ALA A C 1
ATOM 646 O O . ALA A 1 88 ? -4.881 6.806 0.493 1.00 93.25 88 ALA A O 1
ATOM 647 N N . THR A 1 89 ? -5.521 5.073 -0.790 1.00 95.06 89 THR A N 1
ATOM 648 C CA . THR A 1 89 ? -6.808 4.815 -0.144 1.00 95.06 89 THR A CA 1
ATOM 649 C C . THR A 1 89 ? -6.740 3.590 0.759 1.00 95.06 89 THR A C 1
ATOM 651 O O . THR A 1 89 ? -6.036 2.627 0.448 1.00 95.06 89 THR A O 1
ATOM 654 N N . PHE A 1 90 ? -7.508 3.587 1.844 1.00 95.50 90 PHE A N 1
ATOM 655 C CA . PHE A 1 90 ? -7.601 2.463 2.777 1.00 95.50 90 PHE A CA 1
ATOM 656 C C . PHE A 1 90 ? -9.062 2.155 3.047 1.00 95.50 90 PHE A C 1
ATOM 658 O O . PHE A 1 90 ? -9.816 3.044 3.419 1.00 95.50 90 PHE A O 1
ATOM 665 N N . VAL A 1 91 ? -9.454 0.89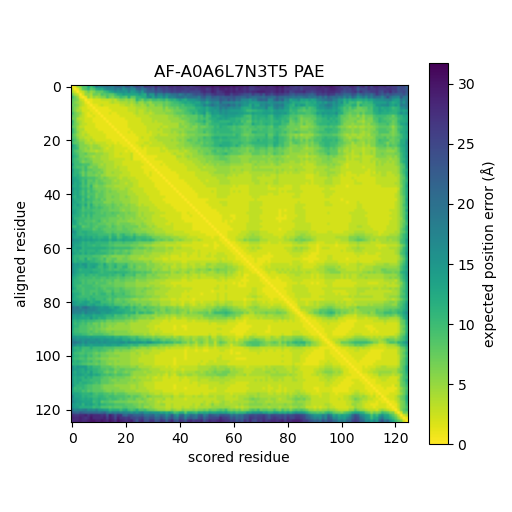5 2.907 1.00 96.12 91 VAL A N 1
ATOM 666 C CA . VAL A 1 91 ? -10.783 0.416 3.288 1.00 96.12 91 VAL A CA 1
ATOM 667 C C . VAL A 1 91 ? -10.603 -0.657 4.341 1.00 96.12 91 VAL A C 1
ATOM 669 O O . VAL A 1 91 ? -9.919 -1.649 4.095 1.00 96.12 91 VAL A O 1
ATOM 672 N N . VAL A 1 92 ? -11.197 -0.446 5.512 1.00 96.62 92 VAL A N 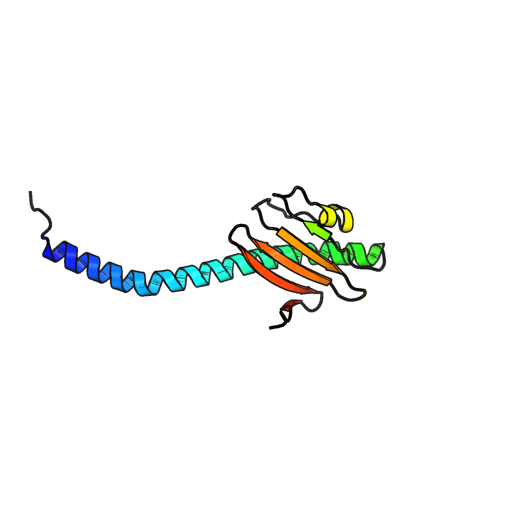1
ATOM 673 C CA . VAL A 1 92 ? -11.113 -1.362 6.645 1.00 96.62 92 VAL A CA 1
ATOM 674 C C . VAL A 1 92 ? -12.487 -1.911 6.983 1.00 96.62 92 VAL A C 1
ATOM 676 O O . VAL A 1 92 ? -13.424 -1.159 7.254 1.00 96.62 92 VAL A O 1
ATOM 679 N N . THR A 1 93 ? -12.579 -3.234 7.043 1.00 95.62 93 THR A N 1
ATOM 680 C CA . THR A 1 93 ? -13.730 -3.953 7.588 1.00 95.62 93 THR A CA 1
ATOM 681 C C . THR A 1 93 ? -13.317 -4.649 8.877 1.00 95.62 93 THR A C 1
ATOM 683 O O . THR A 1 93 ? -12.294 -5.330 8.919 1.00 95.62 93 THR A O 1
ATOM 686 N N . ALA A 1 94 ? -14.105 -4.482 9.934 1.00 92.75 94 ALA A N 1
ATOM 687 C CA . ALA A 1 94 ? -13.819 -5.036 11.251 1.00 92.75 94 ALA A CA 1
ATOM 688 C C . ALA A 1 94 ? -14.809 -6.149 11.610 1.00 92.75 94 ALA A C 1
ATOM 690 O O . ALA A 1 94 ? -16.014 -6.016 11.396 1.00 92.75 94 ALA A O 1
ATOM 691 N N . GLU A 1 95 ? -14.284 -7.214 12.202 1.00 85.94 95 GLU A N 1
ATOM 692 C CA . GLU A 1 95 ? -15.018 -8.270 12.892 1.00 85.94 95 GLU A CA 1
ATOM 693 C C . GLU A 1 95 ? -14.619 -8.268 14.382 1.00 85.94 95 GLU A C 1
ATOM 695 O O . GLU A 1 95 ? -13.829 -7.434 14.831 1.00 85.94 95 GLU A O 1
ATOM 700 N N . ALA A 1 96 ? -15.173 -9.184 15.181 1.00 80.81 96 ALA A N 1
ATOM 701 C CA . ALA A 1 96 ? -14.930 -9.208 16.627 1.00 80.81 96 ALA A CA 1
ATOM 702 C C . ALA A 1 96 ? -13.448 -9.451 16.991 1.00 80.81 96 ALA A C 1
ATOM 704 O O . ALA A 1 96 ? -12.912 -8.798 17.889 1.00 80.81 96 ALA A O 1
ATOM 705 N N . ASP A 1 97 ? -12.784 -10.362 16.273 1.00 87.25 97 ASP A N 1
ATOM 706 C CA . ASP A 1 97 ? -11.423 -10.821 16.594 1.00 87.25 97 ASP A CA 1
ATOM 707 C C . ASP A 1 97 ? -10.392 -10.553 15.493 1.00 87.25 97 ASP A C 1
ATOM 709 O O . ASP A 1 97 ? -9.200 -10.797 15.686 1.00 87.25 97 ASP A O 1
ATOM 713 N N . ALA A 1 98 ? -10.832 -10.023 14.355 1.00 92.44 98 ALA A N 1
ATOM 714 C CA . ALA A 1 98 ? -9.985 -9.721 13.214 1.00 92.44 98 ALA A CA 1
ATOM 715 C C . ALA A 1 98 ? -10.491 -8.484 12.472 1.00 92.44 98 ALA A C 1
ATOM 717 O O . ALA A 1 98 ? -11.638 -8.067 12.618 1.00 92.44 98 ALA A O 1
ATOM 718 N N . TRP A 1 99 ? -9.634 -7.904 11.645 1.00 94.62 99 TRP A N 1
ATOM 719 C CA . TRP A 1 99 ? -10.013 -6.857 10.708 1.00 94.62 99 TRP A CA 1
ATOM 720 C C . TRP A 1 99 ? -9.248 -7.034 9.406 1.00 94.62 99 TRP A C 1
ATOM 722 O O . TRP A 1 99 ? -8.105 -7.488 9.380 1.00 94.62 99 TRP A O 1
ATOM 732 N N . THR A 1 100 ? -9.903 -6.678 8.313 1.00 95.94 100 THR A N 1
ATOM 733 C CA . THR A 1 100 ? -9.338 -6.733 6.972 1.00 95.94 100 THR A CA 1
ATOM 734 C C . THR A 1 100 ? -9.106 -5.320 6.484 1.00 95.94 100 THR A C 1
ATOM 736 O O . THR A 1 100 ? -9.951 -4.449 6.674 1.00 95.94 100 THR A O 1
ATOM 739 N N . VAL A 1 101 ? -7.968 -5.096 5.838 1.00 96.31 101 VAL A N 1
ATOM 740 C CA . VAL A 1 101 ? -7.649 -3.833 5.183 1.00 96.31 101 VAL A CA 1
ATOM 741 C C . VAL A 1 101 ? -7.273 -4.063 3.735 1.00 96.31 101 VAL A C 1
ATOM 743 O O . VAL A 1 101 ? -6.443 -4.916 3.420 1.00 96.31 101 VAL A O 1
ATOM 746 N N . ILE A 1 102 ? -7.874 -3.258 2.867 1.00 96.06 102 ILE A N 1
ATOM 747 C CA . ILE A 1 102 ? -7.513 -3.118 1.463 1.00 96.06 102 ILE A CA 1
ATOM 748 C C . ILE A 1 102 ? -6.876 -1.742 1.318 1.00 96.06 102 ILE A C 1
ATOM 750 O O . ILE A 1 102 ? -7.544 -0.724 1.496 1.00 96.06 102 ILE A O 1
ATOM 754 N N . ALA A 1 103 ? -5.578 -1.715 1.041 1.00 95.19 103 ALA A N 1
ATOM 755 C CA . ALA A 1 103 ? -4.836 -0.495 0.776 1.00 95.19 103 ALA A CA 1
ATOM 756 C C . ALA A 1 103 ? -4.527 -0.403 -0.718 1.00 95.19 103 ALA A C 1
ATOM 758 O O . ALA A 1 103 ? -3.985 -1.353 -1.279 1.00 95.19 103 ALA A O 1
ATOM 759 N N . THR A 1 104 ? -4.817 0.731 -1.344 1.00 95.00 104 THR A N 1
ATOM 760 C CA . THR A 1 104 ? -4.546 0.969 -2.768 1.00 95.00 104 THR A CA 1
ATOM 761 C C . THR A 1 104 ? -3.703 2.222 -2.892 1.00 95.00 104 THR A C 1
ATOM 763 O O . THR A 1 104 ? -4.079 3.259 -2.357 1.00 95.00 104 THR A O 1
ATOM 766 N N . ASP A 1 105 ? -2.552 2.151 -3.555 1.00 93.19 105 ASP A N 1
ATOM 767 C CA . ASP A 1 105 ? -1.738 3.340 -3.806 1.00 93.19 105 ASP A CA 1
ATOM 768 C C . ASP A 1 105 ? -2.282 4.176 -4.981 1.00 93.19 105 ASP A C 1
ATOM 770 O O . ASP A 1 105 ? -3.132 3.728 -5.752 1.00 93.19 105 ASP A O 1
ATOM 774 N N . ALA A 1 106 ? -1.748 5.385 -5.174 1.00 90.00 106 ALA A N 1
ATOM 775 C CA . ALA A 1 106 ? -2.157 6.264 -6.274 1.00 90.00 106 ALA A CA 1
ATOM 776 C C . ALA A 1 106 ? -1.871 5.699 -7.683 1.00 90.00 106 ALA A C 1
ATOM 778 O O . ALA A 1 106 ? -2.363 6.228 -8.678 1.00 90.00 106 ALA A O 1
ATOM 779 N N . SER A 1 107 ? -1.059 4.643 -7.794 1.00 88.31 107 SER A N 1
ATOM 780 C CA . SER A 1 107 ? -0.786 3.954 -9.058 1.00 88.31 107 SER A CA 1
ATOM 781 C C . SER A 1 107 ? -1.746 2.792 -9.340 1.00 88.31 107 SER A C 1
ATOM 783 O O . SER A 1 107 ? -1.683 2.214 -10.426 1.00 88.31 107 SER A O 1
ATOM 785 N N . GLY A 1 108 ? -2.619 2.457 -8.383 1.00 88.62 108 GLY A N 1
ATOM 786 C CA . GLY A 1 108 ? -3.553 1.333 -8.435 1.00 88.62 108 GLY A CA 1
ATOM 787 C C . GLY A 1 108 ? -3.001 0.018 -7.871 1.00 88.62 108 GLY A C 1
ATOM 788 O O . GLY A 1 108 ? -3.697 -0.996 -7.914 1.00 88.62 108 GLY A O 1
ATOM 789 N N . ALA A 1 109 ? -1.774 -0.005 -7.338 1.00 90.19 109 ALA A N 1
ATOM 790 C CA . ALA A 1 109 ? -1.242 -1.195 -6.680 1.00 90.19 109 ALA A CA 1
ATOM 791 C C . ALA A 1 109 ? -2.012 -1.436 -5.379 1.00 90.19 109 ALA A C 1
ATOM 793 O O . ALA A 1 109 ? -2.153 -0.528 -4.560 1.00 90.19 109 ALA A O 1
ATOM 794 N N . THR A 1 110 ? -2.514 -2.657 -5.199 1.00 93.19 110 THR A N 1
ATOM 795 C CA . THR A 1 110 ? -3.392 -3.008 -4.080 1.00 93.19 110 THR A CA 1
ATOM 796 C C . THR A 1 110 ? -2.719 -4.024 -3.168 1.00 93.19 110 THR A C 1
ATOM 798 O O . THR A 1 110 ? -2.166 -5.017 -3.633 1.00 93.19 110 THR A O 1
ATOM 801 N N . LEU A 1 111 ? -2.805 -3.802 -1.860 1.00 94.38 111 LEU A N 1
ATOM 802 C CA . LEU A 1 111 ? -2.355 -4.716 -0.824 1.00 94.38 111 LEU A CA 1
ATOM 803 C C . LEU A 1 111 ? -3.515 -5.026 0.120 1.00 94.38 111 LEU A C 1
ATOM 805 O O . LEU A 1 111 ? -4.024 -4.134 0.795 1.00 94.38 111 LEU A O 1
ATOM 809 N N . CYS A 1 112 ? -3.895 -6.300 0.199 1.00 95.25 112 CYS A N 1
ATOM 810 C CA . CYS A 1 112 ? -4.925 -6.763 1.123 1.00 95.25 112 CYS A CA 1
ATOM 811 C C . CYS A 1 112 ? -4.316 -7.608 2.247 1.00 95.25 112 CYS A C 1
ATOM 813 O O . CYS A 1 112 ? -3.516 -8.516 1.977 1.00 95.25 112 CYS A O 1
ATOM 815 N N . ARG A 1 113 ? -4.677 -7.316 3.500 1.00 95.75 113 ARG A N 1
ATOM 816 C CA . ARG A 1 113 ? -4.235 -8.063 4.689 1.00 95.75 113 ARG A CA 1
ATOM 817 C C . ARG A 1 113 ? -5.361 -8.257 5.698 1.00 95.75 113 ARG A C 1
ATOM 819 O O . ARG A 1 113 ? -6.159 -7.348 5.910 1.00 95.75 113 ARG A O 1
ATOM 826 N N . VAL A 1 114 ? -5.353 -9.411 6.359 1.00 95.06 114 VAL A N 1
ATOM 827 C CA . VAL A 1 114 ? -6.200 -9.735 7.513 1.00 95.06 114 VAL A CA 1
ATOM 828 C C . VAL A 1 114 ? -5.333 -9.713 8.769 1.00 95.06 114 VAL A C 1
ATOM 830 O O . VAL A 1 114 ? -4.351 -10.445 8.874 1.00 95.06 114 VAL A O 1
ATOM 833 N N . LEU A 1 115 ? -5.666 -8.855 9.727 1.00 94.75 115 LEU A N 1
ATOM 834 C CA . LEU A 1 115 ? -4.948 -8.679 10.989 1.00 94.75 115 LEU A CA 1
ATOM 835 C C . LEU A 1 115 ? -5.802 -9.177 12.166 1.00 94.75 115 LEU A C 1
ATOM 837 O O . LEU A 1 115 ? -7.028 -9.145 12.076 1.00 94.75 115 LEU A O 1
ATOM 841 N N . PRO A 1 116 ? -5.180 -9.655 13.264 1.00 90.56 116 PRO A N 1
ATOM 842 C CA . PRO A 1 116 ? -3.751 -9.553 13.605 1.00 90.56 116 PRO A CA 1
ATOM 843 C C . PRO A 1 116 ? -2.831 -10.633 13.006 1.00 90.56 116 PRO A C 1
ATOM 845 O O . PRO A 1 116 ? -1.616 -10.503 13.127 1.00 90.56 116 PRO A O 1
ATOM 848 N N . ALA A 1 117 ? -3.366 -11.670 12.351 1.00 90.88 117 ALA A N 1
ATOM 849 C CA . ALA A 1 117 ? -2.560 -12.758 11.778 1.00 90.88 117 ALA A CA 1
ATOM 850 C C . ALA A 1 117 ? -1.598 -12.299 10.658 1.00 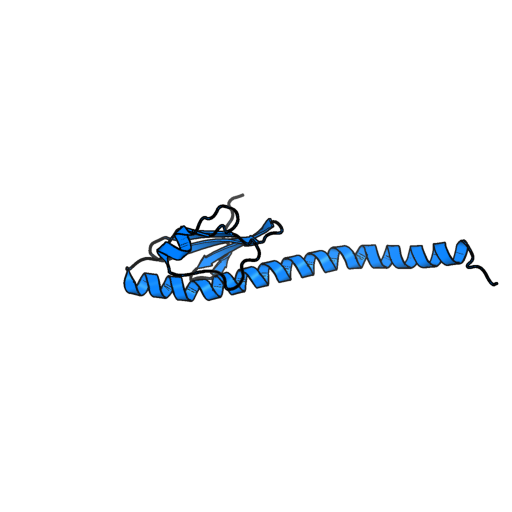90.88 117 ALA A C 1
ATOM 852 O O . ALA A 1 117 ? -0.580 -12.941 10.414 1.00 90.88 117 ALA A O 1
ATOM 853 N N . ASN A 1 118 ? -1.881 -11.147 10.036 1.00 91.88 118 ASN A N 1
ATOM 854 C CA . ASN A 1 118 ? -1.153 -10.577 8.899 1.00 91.88 118 ASN A CA 1
ATOM 855 C C . ASN A 1 118 ? -1.129 -11.505 7.671 1.00 91.88 118 ASN A C 1
ATOM 857 O O . ASN A 1 118 ? -0.179 -11.505 6.883 1.00 91.88 118 ASN A O 1
ATOM 861 N N . ASP A 1 119 ? -2.204 -12.268 7.496 1.00 93.06 119 ASP A N 1
ATOM 862 C CA . ASP A 1 119 ? -2.384 -13.148 6.352 1.00 93.06 119 ASP A CA 1
ATOM 863 C C . ASP A 1 119 ? -2.834 -12.341 5.124 1.00 93.06 119 ASP A C 1
ATOM 865 O O . ASP A 1 119 ? -3.536 -11.328 5.258 1.00 93.06 119 ASP A O 1
ATOM 869 N N . PRO A 1 120 ? -2.439 -12.738 3.901 1.00 91.81 120 PRO A N 1
ATOM 870 C CA . PRO A 1 120 ? -3.032 -12.174 2.699 1.00 91.81 120 PRO A CA 1
ATOM 871 C C . PRO A 1 120 ? -4.527 -12.501 2.672 1.00 91.81 120 PRO A C 1
ATOM 873 O O . PRO A 1 120 ? -4.933 -13.612 3.011 1.00 91.81 120 PRO A O 1
ATOM 876 N N . CYS A 1 121 ? -5.351 -11.550 2.235 1.00 88.56 121 CYS A N 1
ATOM 877 C CA . CYS A 1 121 ? -6.756 -11.850 1.987 1.00 88.56 121 CYS A CA 1
ATOM 878 C C . CYS A 1 121 ? -6.835 -12.926 0.908 1.00 88.56 121 CYS A C 1
ATOM 880 O O . CYS A 1 121 ? -6.258 -12.764 -0.170 1.00 88.56 121 CYS A O 1
ATOM 882 N N . THR A 1 122 ? -7.556 -14.007 1.174 1.00 75.62 122 THR A N 1
ATOM 883 C CA . THR A 1 122 ? -7.971 -14.932 0.128 1.00 75.62 122 THR A CA 1
ATOM 884 C C . THR A 1 122 ? -8.983 -14.186 -0.734 1.00 75.62 122 THR A C 1
ATOM 886 O O . THR A 1 122 ? -10.176 -14.166 -0.446 1.00 75.62 122 THR A O 1
ATOM 889 N N . GLN A 1 123 ? -8.507 -13.473 -1.761 1.00 52.16 123 GLN A N 1
ATOM 890 C CA . GLN A 1 123 ? -9.407 -13.015 -2.809 1.00 52.16 123 GLN A CA 1
ATOM 891 C C . GLN A 1 123 ? -10.052 -14.274 -3.381 1.00 52.16 123 GLN A C 1
ATOM 893 O O . GLN A 1 123 ? -9.354 -15.136 -3.916 1.00 52.16 123 GLN A O 1
ATOM 898 N N . GLY A 1 124 ? -11.363 -14.416 -3.172 1.00 48.56 124 GLY A N 1
ATOM 899 C CA . GLY A 1 124 ? -12.152 -15.356 -3.950 1.00 48.56 124 GLY A CA 1
ATOM 900 C C . GLY A 1 124 ? -11.858 -15.115 -5.427 1.00 48.56 124 GLY A C 1
ATOM 901 O O . GLY A 1 124 ? -11.725 -13.961 -5.840 1.00 48.56 124 GLY A O 1
ATOM 902 N N . GLU A 1 125 ? -11.673 -16.216 -6.147 1.00 36.31 125 GLU A N 1
ATOM 903 C CA . GLU A 1 125 ? -11.520 -16.282 -7.604 1.00 36.31 125 GLU A CA 1
ATOM 904 C C . GLU A 1 125 ? -12.477 -15.351 -8.367 1.00 36.31 125 GLU A C 1
ATOM 906 O O . GLU A 1 125 ? -13.651 -15.210 -7.943 1.00 36.31 125 GLU A O 1
#

Foldseek 3Di:
DDDDDPVNVVVVVVVVVVVCVPVVVVVVVVVLVVVLVVQVVLVVVVVVLQVVLCVVPVWGFFFKDFVVVPGCSVCVGRVDDDPDPQRKMWGWDIDNQKIKIWIAGPVGRIFIAIPPVRDGPPPDD

pLDDT: mean 90.57, std 9.31, range [36.31, 96.94]

Radius of gyration: 22.13 Å; Cα contacts (8 Å, |Δi|>4): 163; chains: 1; bounding box: 50×33×64 Å

Secondary structure (DSSP, 8-state):
--PPPHHHHHHHHHHHHHHHHHHHHHHHHHHHHHHHHHHHHHHHHHHHHHHHHHHHHSS---EEEBTTTTB-HHHHHH----SS-SS-EEEEEE-SS-EEEEEE-TT--EEEEEETTTEEP----

Solvent-accessible surface area (backbone atoms only — not comparable to full-atom values): 7006 Å² total; per-residue (Å²): 133,92,70,84,52,74,64,58,54,51,54,53,49,52,54,52,50,59,51,48,67,57,50,52,60,54,52,51,54,51,52,52,53,51,51,47,52,52,51,49,54,53,54,60,58,47,50,56,36,34,50,52,32,23,75,74,73,71,34,46,50,45,33,33,35,28,74,90,79,71,40,48,50,26,32,74,51,38,71,49,75,74,96,63,92,70,61,49,31,39,42,33,49,50,45,82,86,40,35,38,39,44,36,30,42,66,85,67,56,70,45,50,35,31,34,86,82,66,40,68,58,81,73,76,131

Nearest PDB structures (foldseek):
  2mm3-assembly1_A  TM=8.136E-01  e=4.708E-01  Homo sapiens
  8tvj-assembly1_E  TM=6.929E-01  e=2.126E+00  Borreliella burgdorferi B31
  3ckf-assembly1_A  TM=6.079E-01  e=1.553E+00  Borreliella burgdorferi
  8tvd-assembly1_C  TM=7.323E-01  e=2.733E+00  Borreliella burgdorferi B31
  2oy5-assembly1_O  TM=6.136E-01  e=2.910E+00  Borreliella burgdorferi